Protein AF-A0A8S0SKS8-F1 (afdb_monomer)

Radius of gyration: 32.8 Å; Cα contacts (8 Å, |Δi|>4): 196; chains: 1; bounding box: 117×57×60 Å

InterPro domains:
  IPR000608 Ubiquitin-conjugating (UBC), catalytic core domain [PF00179] (45-151)
  IPR000608 Ubiquitin-conjugating (UBC), catalytic core domain [PS50127] (41-163)
  IPR016135 Ubiquitin-conjugating enzyme/RWD-like [G3DSA:3.10.110.10] (5-153)
  IPR016135 Ubiquitin-conjugating enzyme/RWD-like [SSF54495] (39-151)
  IPR050113 Ubiquitin-conjugating enzyme E2-like [PTHR24067] (43-150)

Foldseek 3Di:
DDDDDDDDDDDDDDDDDDDDDDDDDDDPDDDDDDPCLPLVVVVVQLVVLQVCQVVVPDPFKHKDADPPDSQKIKIWGQADPPAPRHPPIWIKIWGHDSPPPVAATFIFTPDQDDDPQADRRRGGNDCCNPVVPDSPDGPVNVNVVVNCSRHDPPRPPPPVPDD

Nearest PDB structures (foldseek):
  1i7k-assembly2_B  TM=9.876E-01  e=2.711E-16  Homo sapiens
  5l9u-assembly1_U  TM=9.851E-01  e=4.770E-16  Homo sapiens
  2e2c-assembly1_A-2  TM=8.888E-01  e=6.529E-16  Spisula solidissima
  5fer-assembly1_E  TM=9.657E-01  e=9.305E-14  Homo sapiens
  8btl-assembly1_C  TM=9.837E-01  e=2.104E-13  Homo sapiens

pLDDT: mean 74.38, std 23.08, range [29.19, 97.81]

Sequence (163 aa):
MARNNNSHHQDNSTNTATPGGPVVALSKKTLPTAKTVDTQSVLKRLQSELMALMMSGNSGISAFPEEDNIFHWKGTITGSKDTVFEGTEYKLSLSFPSDYPFKPPKVKFETSCFHPNFDMHGNICLDILQDKWSSAYDVRTVLLSIQSLLGGKFCAIHLVFCT

Solvent-accessible surface area (backbone atoms only — not comparable to full-atom values): 10479 Å² total; per-residue (Å²): 143,86,81,90,80,90,87,81,83,90,83,90,81,90,82,87,85,88,85,91,81,86,79,83,78,80,80,83,79,82,76,85,86,71,84,81,61,63,54,68,59,37,52,53,50,52,54,50,46,49,51,51,48,71,72,62,71,59,84,52,54,51,68,44,60,42,96,90,36,80,51,32,28,46,30,41,37,41,36,36,80,97,45,100,42,42,88,40,76,40,40,29,44,37,38,52,50,80,55,38,53,80,44,58,52,50,56,32,41,72,44,94,62,94,47,97,55,37,44,101,81,22,43,62,72,46,57,57,63,56,89,61,47,55,58,85,62,47,69,58,58,52,52,52,51,54,45,46,63,72,51,37,84,74,69,71,79,70,74,84,78,82,125

Structure (mmCIF, N/CA/C/O backbone):
data_AF-A0A8S0SKS8-F1
#
_entry.id   AF-A0A8S0SKS8-F1
#
loop_
_atom_site.group_PDB
_atom_site.id
_atom_site.type_symbol
_atom_site.label_atom_id
_atom_site.label_alt_id
_atom_site.label_comp_id
_atom_site.label_asym_id
_atom_site.label_entity_id
_atom_site.label_seq_id
_atom_site.pdbx_PDB_ins_code
_atom_site.Cartn_x
_atom_site.Cartn_y
_atom_site.Cartn_z
_atom_site.occupancy
_atom_site.B_iso_or_equiv
_atom_site.auth_seq_id
_atom_site.auth_comp_id
_atom_site.auth_asym_id
_atom_site.auth_atom_id
_atom_site.pdbx_PDB_model_num
ATOM 1 N N . MET A 1 1 ? 87.500 -34.466 -12.885 1.00 46.53 1 MET A N 1
ATOM 2 C CA . MET A 1 1 ? 86.754 -35.631 -12.366 1.00 46.53 1 MET A CA 1
ATOM 3 C C . MET A 1 1 ? 85.357 -35.582 -12.958 1.00 46.53 1 MET A C 1
ATOM 5 O O . MET A 1 1 ? 84.545 -34.780 -12.528 1.00 46.53 1 MET A O 1
ATOM 9 N N . ALA A 1 2 ? 85.139 -36.358 -14.017 1.00 43.75 2 ALA A N 1
ATOM 10 C CA . ALA A 1 2 ? 83.855 -36.561 -14.674 1.00 43.75 2 ALA A CA 1
ATOM 11 C C . ALA A 1 2 ? 83.786 -38.044 -15.072 1.00 43.75 2 ALA A C 1
ATOM 13 O O . ALA A 1 2 ? 84.706 -38.531 -15.731 1.00 43.75 2 AL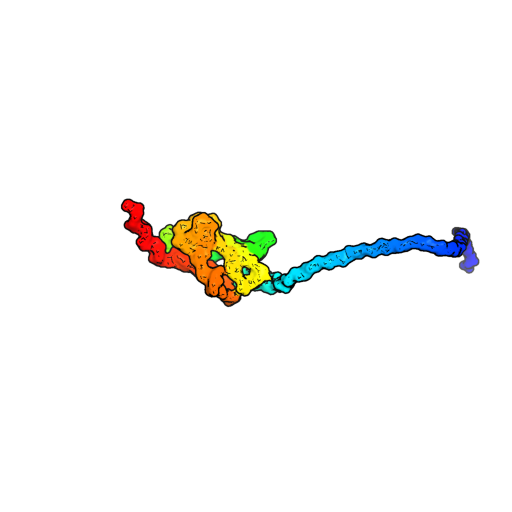A A O 1
ATOM 14 N N . ARG A 1 3 ? 82.753 -38.753 -14.604 1.00 39.88 3 ARG A N 1
ATOM 15 C CA . ARG A 1 3 ? 82.222 -40.041 -15.095 1.00 39.88 3 ARG A CA 1
ATOM 16 C C . ARG A 1 3 ? 80.958 -40.355 -14.259 1.00 39.88 3 ARG A C 1
ATOM 18 O O . ARG A 1 3 ? 81.041 -40.252 -13.045 1.00 39.88 3 ARG A O 1
ATOM 25 N N . ASN A 1 4 ? 79.764 -40.468 -14.862 1.00 38.16 4 ASN A N 1
ATOM 26 C CA . ASN A 1 4 ? 79.187 -41.669 -15.517 1.00 38.16 4 ASN A CA 1
ATOM 27 C C . ASN A 1 4 ? 78.528 -42.590 -14.447 1.00 38.16 4 ASN A C 1
ATOM 29 O O . ASN A 1 4 ? 79.147 -42.795 -13.417 1.00 38.16 4 ASN A O 1
ATOM 33 N N . ASN A 1 5 ? 77.348 -43.213 -14.571 1.00 43.62 5 ASN A N 1
ATOM 34 C CA . ASN A 1 5 ? 76.567 -43.587 -15.745 1.00 43.62 5 ASN A CA 1
ATOM 35 C C . ASN A 1 5 ? 75.208 -44.229 -15.357 1.00 43.62 5 ASN A C 1
ATOM 37 O O . ASN A 1 5 ? 75.138 -44.858 -14.306 1.00 43.62 5 ASN A O 1
ATOM 41 N N . ASN A 1 6 ? 74.279 -44.212 -16.327 1.00 38.97 6 ASN A N 1
ATOM 42 C CA . ASN A 1 6 ? 73.332 -45.275 -16.742 1.00 38.97 6 ASN A CA 1
ATOM 43 C C . ASN A 1 6 ? 72.200 -45.725 -15.781 1.00 38.97 6 ASN A C 1
ATOM 45 O O . ASN A 1 6 ? 72.404 -45.849 -14.584 1.00 38.97 6 ASN A O 1
ATOM 49 N N . SER A 1 7 ? 70.977 -46.077 -16.209 1.00 42.72 7 SER A N 1
ATOM 50 C CA . SER A 1 7 ? 70.497 -46.804 -17.415 1.00 42.72 7 SER A CA 1
ATOM 51 C C . SER A 1 7 ? 68.936 -46.744 -17.418 1.00 42.72 7 SER A C 1
ATOM 53 O O . SER A 1 7 ? 68.385 -46.420 -16.374 1.00 42.72 7 SER A O 1
ATOM 55 N N . HIS A 1 8 ? 68.101 -47.058 -18.423 1.00 41.41 8 HIS A N 1
ATOM 56 C CA . HIS A 1 8 ? 68.213 -47.777 -19.700 1.00 41.41 8 HIS A CA 1
ATOM 57 C C . HIS A 1 8 ? 66.900 -47.610 -20.531 1.00 41.41 8 HIS A C 1
ATOM 59 O O . HIS A 1 8 ? 65.826 -47.620 -19.941 1.00 41.41 8 HIS A O 1
ATOM 65 N N . HIS A 1 9 ? 67.048 -47.551 -21.870 1.00 41.19 9 HIS A N 1
ATOM 66 C CA . HIS A 1 9 ? 66.225 -48.089 -22.994 1.00 41.19 9 HIS A CA 1
ATOM 67 C C . HIS A 1 9 ? 64.724 -47.725 -23.188 1.00 41.19 9 HIS A C 1
ATOM 69 O O . HIS A 1 9 ? 63.932 -47.851 -22.267 1.00 41.19 9 HIS A O 1
ATOM 75 N N . GLN A 1 10 ? 64.323 -47.133 -24.340 1.00 34.81 10 GLN A N 1
ATOM 76 C CA . GLN A 1 10 ? 63.970 -47.728 -25.676 1.00 34.81 10 GLN A CA 1
ATOM 77 C C . GLN A 1 10 ? 62.641 -48.528 -25.609 1.00 34.81 10 GLN A C 1
ATOM 79 O O . GLN A 1 10 ? 62.463 -49.282 -24.668 1.00 3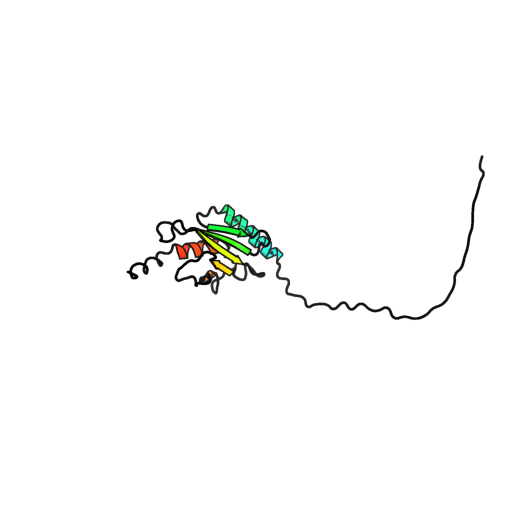4.81 10 GLN A O 1
ATOM 84 N N . ASP A 1 11 ? 61.619 -48.433 -26.473 1.00 33.12 11 ASP A N 1
ATOM 85 C CA . ASP A 1 11 ? 61.535 -48.436 -27.946 1.00 33.12 11 ASP A CA 1
ATOM 86 C C . ASP A 1 11 ? 60.030 -48.252 -28.337 1.00 33.12 11 ASP A C 1
ATOM 88 O O . ASP A 1 11 ? 59.160 -48.715 -27.609 1.00 33.12 11 ASP A O 1
ATOM 92 N N . ASN A 1 12 ? 59.642 -47.464 -29.353 1.00 29.19 12 ASN A N 1
ATOM 93 C CA . ASN A 1 12 ? 59.380 -47.857 -30.758 1.00 29.19 12 ASN A CA 1
ATOM 94 C C . ASN A 1 12 ? 57.872 -47.865 -31.155 1.00 29.19 12 ASN A C 1
ATOM 96 O O . ASN A 1 12 ? 57.002 -48.281 -30.399 1.00 29.19 12 ASN A O 1
ATOM 100 N N . SER A 1 13 ? 57.643 -47.473 -32.416 1.00 36.62 13 SER A N 1
ATOM 101 C CA . SER A 1 13 ? 56.569 -47.872 -33.345 1.00 36.62 13 SER A CA 1
ATOM 102 C C . SER A 1 13 ? 55.390 -46.927 -33.598 1.00 36.62 13 SER A C 1
ATOM 104 O O . SER A 1 13 ? 54.342 -46.952 -32.962 1.00 36.62 13 SER A O 1
ATOM 106 N N . THR A 1 14 ? 55.565 -46.182 -34.689 1.00 41.47 14 THR A N 1
ATOM 107 C CA . THR A 1 14 ? 54.550 -45.803 -35.677 1.00 41.47 14 THR A CA 1
ATOM 108 C C . THR A 1 14 ? 53.734 -47.024 -36.121 1.00 41.47 14 THR A C 1
ATOM 110 O O . THR A 1 14 ? 54.326 -48.044 -36.456 1.00 41.47 14 THR A O 1
ATOM 113 N N . ASN A 1 15 ? 52.404 -46.910 -36.204 1.00 36.03 15 ASN A N 1
ATOM 114 C CA . ASN A 1 15 ? 51.582 -47.763 -37.066 1.00 36.03 15 ASN A CA 1
ATOM 115 C C . ASN A 1 15 ? 50.372 -46.995 -37.617 1.00 36.03 15 ASN A C 1
ATOM 117 O O . ASN A 1 15 ? 49.740 -46.183 -36.947 1.00 36.03 15 ASN A O 1
ATOM 121 N N . THR A 1 16 ? 50.134 -47.249 -38.895 1.00 34.31 16 THR A N 1
ATOM 122 C CA . THR A 1 16 ? 49.205 -46.648 -39.853 1.00 34.31 16 THR A CA 1
ATOM 123 C C . THR A 1 16 ? 47.755 -47.149 -39.746 1.00 34.31 16 THR A C 1
ATOM 125 O O . THR A 1 16 ? 47.530 -48.277 -39.325 1.00 34.31 16 THR A O 1
ATOM 128 N N . ALA A 1 17 ? 46.845 -46.352 -40.334 1.00 33.00 17 ALA A N 1
ATOM 129 C CA . ALA A 1 17 ? 45.569 -46.704 -40.995 1.00 33.00 17 ALA A CA 1
ATOM 130 C C . ALA A 1 17 ? 44.214 -46.528 -40.243 1.00 33.00 17 ALA A C 1
ATOM 132 O O . ALA A 1 17 ? 43.973 -47.070 -39.173 1.00 33.00 17 ALA A O 1
ATOM 133 N N . THR A 1 18 ? 43.342 -45.751 -40.911 1.00 37.91 18 THR A N 1
ATOM 134 C CA . THR A 1 18 ? 41.876 -45.467 -40.832 1.00 37.91 18 THR A CA 1
ATOM 135 C C . THR A 1 18 ? 40.983 -46.744 -40.868 1.00 37.91 18 THR A C 1
ATOM 137 O O . THR A 1 18 ? 41.575 -47.806 -41.044 1.00 37.91 18 THR A O 1
ATOM 140 N N . PRO A 1 19 ? 39.608 -46.746 -40.849 1.00 43.56 19 PRO A N 1
ATOM 141 C CA . PRO A 1 19 ? 38.582 -45.670 -40.846 1.00 43.56 19 PRO A CA 1
ATOM 142 C C . PRO A 1 19 ? 37.324 -45.876 -39.936 1.00 43.56 19 PRO A C 1
ATOM 144 O O . PRO A 1 19 ? 37.016 -46.976 -39.498 1.00 43.56 19 PRO A O 1
ATOM 147 N N . GLY A 1 20 ? 36.494 -44.828 -39.798 1.00 32.59 20 GLY A N 1
ATOM 148 C CA . GLY A 1 20 ? 35.023 -44.975 -39.755 1.00 32.59 20 GLY A CA 1
ATOM 149 C C . GLY A 1 20 ? 34.301 -44.818 -38.405 1.00 32.59 20 GLY A C 1
ATOM 150 O O . GLY A 1 20 ? 34.408 -45.660 -37.523 1.00 32.59 20 GLY A O 1
ATOM 151 N N . GLY A 1 21 ? 33.457 -43.782 -38.303 1.00 37.31 21 GLY A N 1
ATOM 152 C CA . GLY A 1 21 ? 32.410 -43.662 -37.279 1.00 37.31 21 GLY A CA 1
ATOM 153 C C . GLY A 1 21 ? 31.916 -42.217 -37.097 1.00 37.31 21 GLY A C 1
ATOM 154 O O . GLY A 1 21 ? 32.720 -41.365 -36.721 1.00 37.31 21 GLY A O 1
ATOM 155 N N . PRO A 1 22 ? 30.635 -41.892 -37.368 1.00 40.44 22 PRO A N 1
ATOM 156 C CA . PRO A 1 22 ? 30.124 -40.533 -37.220 1.00 40.44 22 PRO A CA 1
ATOM 157 C C . PRO A 1 22 ? 29.952 -40.184 -35.736 1.00 40.44 22 PRO A C 1
ATOM 159 O O . PRO A 1 22 ? 29.216 -40.842 -35.002 1.00 40.44 22 PRO A O 1
ATOM 162 N N . VAL A 1 23 ? 30.635 -39.126 -35.301 1.00 41.28 23 VAL A N 1
ATOM 163 C CA . VAL A 1 23 ? 30.461 -38.504 -33.983 1.00 41.28 23 VAL A CA 1
ATOM 164 C C . VAL A 1 23 ? 29.030 -37.984 -33.841 1.00 41.28 23 VAL A C 1
ATOM 166 O O . VAL A 1 23 ? 28.573 -37.139 -34.609 1.00 41.28 23 VAL A O 1
ATOM 169 N N . VAL A 1 24 ? 28.328 -38.512 -32.839 1.00 37.88 24 VAL A N 1
ATOM 170 C CA . VAL A 1 24 ? 26.981 -38.117 -32.420 1.00 37.88 24 VAL A CA 1
ATOM 171 C C . VAL A 1 24 ? 26.978 -36.625 -32.071 1.00 37.88 24 VAL A C 1
ATOM 173 O O . VAL A 1 24 ? 27.539 -36.203 -31.060 1.00 37.88 24 VAL A O 1
ATOM 176 N N . ALA A 1 25 ? 26.348 -35.816 -32.922 1.00 39.41 25 ALA A N 1
ATOM 177 C CA . ALA A 1 25 ? 26.117 -34.400 -32.675 1.00 39.41 25 ALA A CA 1
ATOM 178 C C . ALA A 1 25 ? 25.034 -34.234 -31.596 1.00 39.41 25 ALA A C 1
ATOM 180 O O . ALA A 1 25 ? 23.844 -34.435 -31.842 1.00 39.41 25 ALA A O 1
ATOM 181 N N . LEU A 1 26 ? 25.457 -33.867 -30.385 1.00 38.34 26 LEU A N 1
ATOM 182 C CA . LEU A 1 26 ? 24.579 -33.530 -29.269 1.00 38.34 26 LEU A CA 1
ATOM 183 C C . LEU A 1 26 ? 23.755 -32.278 -29.613 1.00 38.34 26 LEU A C 1
ATOM 185 O O . LEU A 1 26 ? 24.279 -31.169 -29.742 1.00 38.34 26 LEU A O 1
ATOM 189 N N . SER A 1 27 ? 22.451 -32.474 -29.778 1.00 40.28 27 SER A N 1
ATOM 190 C CA . SER A 1 27 ? 21.476 -31.445 -30.125 1.00 40.28 27 SER A CA 1
ATOM 191 C C . SER A 1 27 ? 21.338 -30.400 -29.010 1.00 40.28 27 SER A C 1
ATOM 193 O O . SER A 1 27 ? 20.776 -30.676 -27.952 1.00 40.28 27 SER A O 1
ATOM 195 N N . LYS A 1 28 ? 21.787 -29.165 -29.256 1.00 33.41 28 LYS A N 1
ATOM 196 C CA . LYS A 1 28 ? 21.396 -27.998 -28.449 1.00 33.41 28 LYS A CA 1
ATOM 197 C C . LYS A 1 28 ? 20.016 -27.530 -28.914 1.00 33.41 28 LYS A C 1
ATOM 199 O O . LYS A 1 28 ? 19.898 -26.780 -29.878 1.00 33.41 28 LYS A O 1
ATOM 204 N N . LYS A 1 29 ? 18.963 -28.006 -28.246 1.00 37.00 29 LYS A N 1
ATOM 205 C CA . LYS A 1 29 ? 17.595 -27.496 -28.408 1.00 37.00 29 LYS A CA 1
ATOM 206 C C . LYS A 1 29 ? 17.482 -26.163 -27.659 1.00 37.00 29 LYS A C 1
ATOM 208 O O . LYS A 1 29 ? 17.391 -26.149 -26.436 1.00 37.00 29 LYS A O 1
ATOM 213 N N . THR A 1 30 ? 17.527 -25.053 -28.388 1.00 36.66 30 THR A N 1
ATOM 214 C CA . THR A 1 30 ? 17.300 -23.701 -27.857 1.00 36.66 30 THR A CA 1
ATOM 215 C C . THR A 1 30 ? 15.848 -23.568 -27.390 1.00 36.66 30 THR A C 1
ATOM 217 O O . THR A 1 30 ? 14.926 -23.713 -28.193 1.00 36.66 30 THR A O 1
ATOM 220 N N . LEU A 1 31 ? 15.641 -23.322 -26.091 1.00 43.78 31 LEU A N 1
ATOM 221 C CA . LEU A 1 31 ? 14.342 -22.922 -25.539 1.00 43.78 31 LEU A CA 1
ATOM 222 C C . LEU A 1 31 ? 14.064 -21.431 -25.836 1.00 43.78 31 LEU A C 1
ATOM 224 O O . LEU A 1 31 ? 15.014 -20.655 -25.955 1.00 43.78 31 LEU A O 1
ATOM 228 N N . PRO A 1 32 ? 12.787 -21.018 -25.952 1.00 45.44 32 PRO A N 1
ATOM 229 C CA . PRO A 1 32 ? 12.419 -19.663 -26.353 1.00 45.44 32 PRO A CA 1
ATOM 230 C C . PRO A 1 32 ? 12.759 -18.633 -25.267 1.00 45.44 32 PRO A C 1
ATOM 232 O O . PRO A 1 32 ? 12.476 -18.833 -24.087 1.00 45.44 32 PRO A O 1
ATOM 235 N N . THR A 1 33 ? 13.341 -17.511 -25.687 1.00 46.38 33 THR A N 1
ATOM 236 C CA . THR A 1 33 ? 13.708 -16.351 -24.869 1.00 46.38 33 THR A CA 1
ATOM 237 C C . THR A 1 33 ? 12.476 -15.684 -24.249 1.00 46.38 33 THR A C 1
ATOM 239 O O . THR A 1 33 ? 11.696 -15.011 -24.923 1.00 46.38 33 THR A O 1
ATOM 242 N N . ALA A 1 34 ? 12.307 -15.861 -22.937 1.00 51.81 34 ALA A N 1
ATOM 243 C CA . ALA A 1 34 ? 11.379 -15.081 -22.126 1.00 51.81 34 ALA A CA 1
ATOM 244 C C . ALA A 1 34 ? 11.871 -13.627 -22.031 1.00 51.81 34 ALA A C 1
ATOM 246 O O . ALA A 1 34 ? 13.067 -13.377 -21.913 1.00 51.81 34 ALA A O 1
ATOM 247 N N . LYS A 1 35 ? 10.945 -12.666 -22.104 1.00 48.03 35 LYS A N 1
ATOM 248 C CA . LYS A 1 35 ? 11.219 -11.225 -22.009 1.00 48.03 35 LYS A CA 1
ATOM 249 C C . LYS A 1 35 ? 11.983 -10.923 -20.710 1.00 48.03 35 LYS A C 1
ATOM 251 O O . LYS A 1 35 ? 11.394 -10.999 -19.635 1.00 48.03 35 LYS A O 1
ATOM 256 N N . THR A 1 36 ? 13.264 -10.576 -20.802 1.00 50.72 36 THR A N 1
ATOM 257 C CA . THR A 1 36 ? 14.077 -10.140 -19.659 1.00 50.72 36 THR A CA 1
ATOM 258 C C . THR A 1 36 ? 13.637 -8.735 -19.253 1.00 50.72 36 THR A C 1
ATOM 260 O O . THR A 1 36 ? 14.214 -7.742 -19.677 1.00 50.72 36 THR A O 1
ATOM 263 N N . VAL A 1 37 ? 12.550 -8.630 -18.490 1.00 60.28 37 VAL A N 1
ATOM 264 C CA . VAL A 1 37 ? 12.290 -7.418 -17.707 1.00 60.28 37 VAL A CA 1
ATOM 265 C C . VAL A 1 37 ? 13.407 -7.344 -16.671 1.00 60.28 37 VAL A C 1
ATOM 267 O O . VAL A 1 37 ? 13.682 -8.352 -16.019 1.00 60.28 37 VAL A O 1
ATOM 270 N N . ASP A 1 38 ? 14.081 -6.197 -16.559 1.00 73.50 38 ASP A N 1
ATOM 271 C CA . ASP A 1 38 ? 15.243 -6.004 -15.688 1.00 73.50 38 ASP A CA 1
ATOM 272 C C . ASP A 1 38 ? 14.862 -6.192 -14.215 1.00 73.50 38 ASP A C 1
ATOM 274 O O . ASP A 1 38 ? 14.633 -5.225 -13.486 1.00 73.50 38 ASP A O 1
ATOM 278 N N . THR A 1 39 ? 14.830 -7.441 -13.746 1.00 84.62 39 THR A N 1
ATOM 279 C CA . TH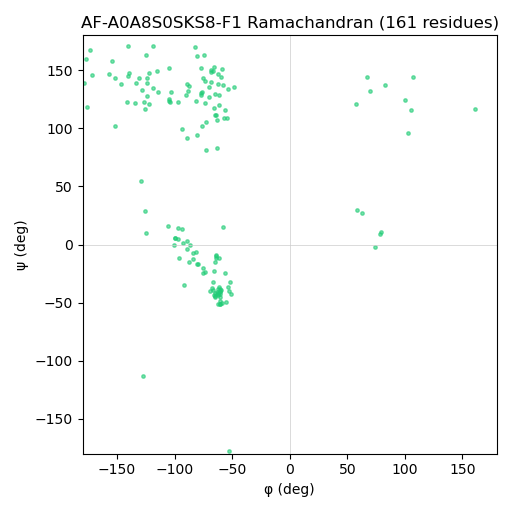R A 1 39 ? 14.559 -7.812 -12.350 1.00 84.62 39 THR A CA 1
ATOM 280 C C . THR A 1 39 ? 15.476 -7.038 -11.404 1.00 84.62 39 THR A C 1
ATOM 282 O O . THR A 1 39 ? 15.059 -6.616 -10.330 1.00 84.62 39 THR A O 1
ATOM 285 N N . GLN A 1 40 ? 16.699 -6.735 -11.848 1.00 89.81 40 GLN A N 1
ATOM 286 C CA . GLN A 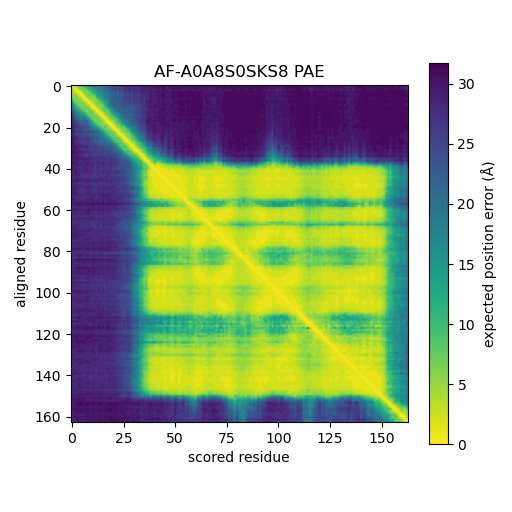1 40 ? 17.655 -5.911 -11.117 1.00 89.81 40 GLN A CA 1
ATOM 287 C C . GLN A 1 40 ? 17.168 -4.477 -10.850 1.00 89.81 40 GLN A C 1
ATOM 289 O O . GLN A 1 40 ? 17.477 -3.914 -9.799 1.00 89.81 40 GLN A O 1
ATOM 294 N N . SER A 1 41 ? 16.435 -3.869 -11.786 1.00 93.19 41 SER A N 1
ATOM 295 C CA . SER A 1 41 ? 15.878 -2.523 -11.609 1.00 93.19 41 SER A CA 1
ATOM 296 C C . SER A 1 41 ? 14.768 -2.521 -10.555 1.00 93.19 41 SER A C 1
ATOM 298 O O . SER A 1 41 ? 14.745 -1.650 -9.685 1.00 93.19 41 SER A O 1
ATOM 300 N N . VAL A 1 42 ? 13.926 -3.559 -10.566 1.00 94.88 42 VAL A N 1
ATOM 301 C CA . VAL A 1 42 ? 12.837 -3.738 -9.600 1.00 94.88 42 VAL A CA 1
ATOM 302 C C . VAL A 1 42 ? 13.388 -3.974 -8.198 1.00 94.88 42 VAL A C 1
ATOM 304 O O . VAL A 1 42 ? 12.953 -3.325 -7.253 1.00 94.88 42 VAL A O 1
ATOM 307 N N . LEU A 1 43 ? 14.417 -4.816 -8.066 1.00 94.69 43 LEU A N 1
ATOM 308 C CA . LEU A 1 43 ? 15.118 -5.042 -6.800 1.00 94.69 43 LEU A CA 1
ATOM 309 C C . LEU A 1 43 ? 15.645 -3.737 -6.193 1.00 94.69 43 LEU A C 1
ATOM 311 O O . LEU A 1 43 ? 15.383 -3.447 -5.028 1.00 94.69 43 LEU A O 1
ATOM 315 N N . LYS A 1 44 ? 16.338 -2.915 -6.993 1.00 95.44 44 LYS A N 1
ATOM 316 C CA . LYS A 1 44 ? 16.849 -1.611 -6.538 1.00 95.44 44 LYS A CA 1
ATOM 317 C C . LYS A 1 44 ? 15.719 -0.679 -6.100 1.00 95.44 44 LYS A C 1
ATOM 319 O O . LYS A 1 44 ? 15.851 0.005 -5.087 1.00 95.44 44 LYS A O 1
ATOM 324 N N . ARG A 1 45 ? 14.609 -0.662 -6.846 1.00 96.56 45 ARG A N 1
ATOM 325 C CA . ARG A 1 45 ? 13.420 0.127 -6.506 1.00 96.56 45 ARG A CA 1
ATOM 326 C C . ARG A 1 45 ? 12.844 -0.303 -5.155 1.00 96.56 45 ARG A C 1
ATOM 328 O O . ARG A 1 45 ? 12.674 0.548 -4.290 1.00 96.56 45 ARG A O 1
ATOM 335 N N . LEU A 1 46 ? 12.615 -1.600 -4.949 1.00 97.06 46 LEU A N 1
ATOM 336 C CA . LEU A 1 46 ? 12.062 -2.143 -3.702 1.00 97.06 46 LEU A CA 1
ATOM 337 C C . LEU A 1 46 ? 12.976 -1.880 -2.498 1.00 97.06 46 LEU A C 1
ATOM 339 O O . LEU A 1 46 ? 12.500 -1.470 -1.443 1.00 97.06 46 LEU A O 1
ATOM 343 N N . GLN A 1 47 ? 14.293 -2.030 -2.660 1.00 96.00 47 GLN A N 1
ATOM 344 C CA . GLN A 1 47 ? 15.263 -1.691 -1.612 1.00 96.00 47 GLN A CA 1
ATOM 345 C C . GLN A 1 47 ? 15.224 -0.200 -1.249 1.00 96.00 47 GLN A C 1
ATOM 347 O O . GLN A 1 47 ? 15.255 0.152 -0.070 1.00 96.00 47 GLN A O 1
ATOM 352 N N . SER A 1 48 ? 15.132 0.680 -2.250 1.00 96.19 48 SER A N 1
ATOM 353 C CA . SER A 1 48 ? 15.004 2.122 -2.023 1.00 96.19 48 SER A CA 1
ATOM 354 C C . SER A 1 48 ? 13.710 2.473 -1.291 1.00 96.19 48 SER A C 1
ATOM 356 O O . SER A 1 48 ? 13.728 3.318 -0.400 1.00 96.19 48 SER A O 1
ATOM 358 N N . GLU A 1 49 ? 12.595 1.835 -1.646 1.00 97.06 49 GLU A N 1
ATOM 359 C CA . GLU A 1 49 ? 11.312 2.054 -0.975 1.00 97.06 49 GLU A CA 1
ATOM 360 C C . GLU A 1 49 ? 11.313 1.537 0.462 1.00 97.06 49 GLU A C 1
ATOM 362 O O . GLU A 1 49 ? 10.769 2.205 1.337 1.00 97.06 49 GLU A O 1
ATOM 367 N N . LEU A 1 50 ? 11.974 0.407 0.730 1.00 96.19 50 LEU A N 1
ATOM 368 C CA . LEU A 1 50 ? 12.137 -0.107 2.089 1.00 96.19 50 LEU A CA 1
ATOM 369 C C . LEU A 1 50 ? 12.887 0.907 2.956 1.00 96.19 50 LEU A C 1
ATOM 371 O O . LEU A 1 50 ? 12.430 1.260 4.040 1.00 96.19 50 LEU A O 1
ATOM 375 N N . MET A 1 51 ? 14.011 1.428 2.454 1.00 94.88 51 MET A N 1
ATOM 376 C CA . MET A 1 51 ? 14.777 2.459 3.157 1.00 94.88 51 MET A CA 1
ATOM 377 C C . MET A 1 51 ? 13.947 3.725 3.384 1.00 94.88 51 MET A C 1
ATOM 379 O O . MET A 1 51 ? 13.922 4.246 4.497 1.00 94.88 51 MET A O 1
ATOM 383 N N . ALA A 1 52 ? 13.226 4.201 2.366 1.00 93.25 52 ALA A N 1
ATOM 384 C CA . ALA A 1 52 ? 12.362 5.371 2.494 1.00 93.25 52 ALA A CA 1
ATOM 385 C C . ALA A 1 52 ? 11.254 5.160 3.539 1.00 93.25 52 ALA A C 1
ATOM 387 O O . ALA A 1 52 ? 11.008 6.048 4.356 1.00 93.25 52 ALA A O 1
ATOM 388 N N . LEU A 1 53 ? 10.629 3.978 3.556 1.00 93.81 53 LEU A N 1
ATOM 389 C CA . LEU A 1 53 ? 9.601 3.621 4.528 1.00 93.81 53 LEU A CA 1
ATOM 390 C C . LEU A 1 53 ? 10.163 3.662 5.954 1.00 93.81 53 LEU A C 1
ATOM 392 O O . LEU A 1 53 ? 9.627 4.390 6.789 1.00 93.81 53 LEU A O 1
ATOM 396 N N . MET A 1 54 ? 11.294 2.992 6.208 1.00 91.25 54 MET A N 1
ATOM 397 C CA . MET A 1 54 ? 11.940 2.976 7.529 1.00 91.25 54 MET A CA 1
ATOM 398 C C . MET A 1 54 ? 12.353 4.374 8.013 1.00 91.25 54 MET A C 1
ATOM 400 O O . MET A 1 54 ? 12.213 4.687 9.192 1.00 91.25 54 MET A O 1
ATOM 404 N N . MET A 1 55 ? 12.836 5.234 7.111 1.00 89.81 55 MET A N 1
ATOM 405 C CA . MET A 1 55 ? 13.298 6.585 7.459 1.00 89.81 55 MET A CA 1
ATOM 406 C C . MET A 1 55 ? 12.163 7.596 7.641 1.00 89.81 55 MET A C 1
ATOM 408 O O . MET A 1 55 ? 12.372 8.665 8.209 1.00 89.81 55 MET A O 1
ATOM 4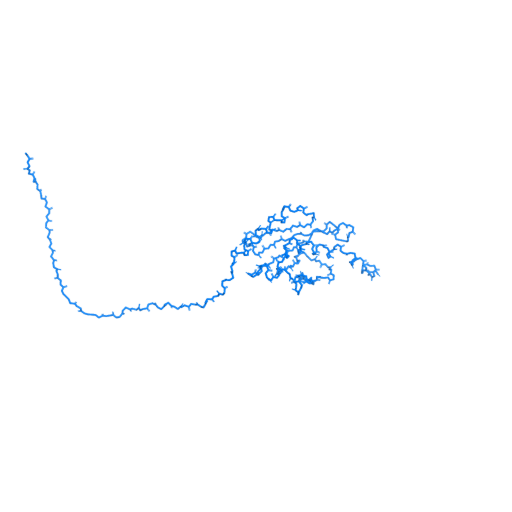12 N N . SER A 1 56 ? 10.962 7.292 7.152 1.00 82.19 56 SER A N 1
ATOM 413 C CA . SER A 1 56 ? 9.864 8.259 7.115 1.00 82.19 56 SER A CA 1
ATOM 414 C C . SER A 1 56 ? 9.091 8.409 8.433 1.00 82.19 56 SER A C 1
ATOM 416 O O . SER A 1 56 ? 8.235 9.290 8.522 1.00 82.19 56 SER A O 1
ATOM 418 N N . GLY A 1 57 ? 9.385 7.582 9.449 1.00 76.56 57 GLY A N 1
ATOM 419 C CA . GLY A 1 57 ? 8.873 7.735 10.818 1.00 76.56 57 GLY A CA 1
ATOM 420 C C . GLY A 1 57 ? 7.345 7.721 10.937 1.00 76.56 57 GLY A C 1
ATOM 421 O O . GLY A 1 57 ? 6.790 8.399 11.799 1.00 76.56 57 GLY A O 1
ATOM 422 N N . ASN A 1 58 ? 6.644 7.016 10.043 1.00 77.69 58 ASN A N 1
ATOM 423 C CA . ASN A 1 58 ? 5.181 7.020 10.028 1.00 77.69 58 ASN A CA 1
ATOM 424 C C . ASN A 1 58 ? 4.646 6.260 11.244 1.00 77.69 58 ASN A C 1
ATOM 426 O O . ASN A 1 58 ? 4.989 5.098 11.457 1.00 77.69 58 ASN A O 1
ATOM 430 N N . SER A 1 59 ? 3.763 6.886 12.017 1.00 78.88 59 SER A N 1
ATOM 431 C CA . SER A 1 59 ? 3.065 6.188 13.089 1.00 78.88 59 SER A CA 1
ATOM 432 C C . SER A 1 59 ? 1.948 5.312 12.516 1.00 78.88 59 SER A C 1
ATOM 434 O O . SER A 1 59 ? 1.105 5.758 11.740 1.00 78.88 59 SER A O 1
ATOM 436 N N . GLY A 1 60 ? 1.935 4.042 12.919 1.00 87.25 60 GLY A N 1
ATOM 437 C CA . GLY A 1 60 ? 0.844 3.120 12.612 1.00 87.25 60 GLY A CA 1
ATOM 438 C C . GLY A 1 60 ? 0.855 2.518 11.206 1.00 87.25 60 GLY A C 1
ATOM 439 O O . GLY A 1 60 ? -0.130 1.888 10.845 1.00 87.25 60 GLY A O 1
ATOM 440 N N . ILE A 1 61 ? 1.929 2.664 10.423 1.00 92.31 61 ILE A N 1
ATOM 441 C CA . ILE A 1 61 ? 2.164 1.820 9.243 1.00 92.31 61 ILE A CA 1
ATOM 442 C C . ILE A 1 61 ? 3.592 1.279 9.254 1.00 92.31 61 ILE A C 1
ATOM 444 O O . ILE A 1 61 ? 4.528 1.969 9.649 1.00 92.31 61 ILE A O 1
ATOM 448 N N . SER A 1 62 ? 3.770 0.044 8.807 1.00 94.62 62 SER A N 1
ATOM 449 C CA . SER A 1 62 ? 5.084 -0.546 8.551 1.00 94.62 62 SER A CA 1
ATOM 450 C C . SER A 1 62 ? 4.968 -1.640 7.498 1.00 94.62 62 SER A C 1
ATOM 452 O O . SER A 1 62 ? 3.878 -2.165 7.273 1.00 94.62 62 SER A O 1
ATOM 454 N N . ALA A 1 63 ? 6.066 -1.966 6.821 1.00 96.75 63 ALA A N 1
ATOM 455 C CA . ALA A 1 63 ? 6.144 -3.143 5.970 1.00 96.75 63 ALA A CA 1
ATOM 456 C C . ALA A 1 63 ? 7.589 -3.595 5.780 1.00 96.75 63 ALA A C 1
ATOM 458 O O . ALA A 1 63 ? 8.498 -2.767 5.717 1.00 96.75 63 ALA A O 1
ATOM 459 N N . PHE A 1 64 ? 7.776 -4.906 5.664 1.00 96.38 64 PHE A N 1
ATOM 460 C CA . PHE A 1 64 ? 9.083 -5.541 5.538 1.00 96.38 64 PHE A CA 1
ATOM 461 C C . PHE A 1 64 ? 9.024 -6.700 4.539 1.00 96.38 64 PHE A C 1
ATOM 463 O O . PHE A 1 64 ? 7.999 -7.387 4.484 1.00 96.38 64 PHE A O 1
ATOM 470 N N . PRO A 1 65 ? 10.093 -6.938 3.759 1.00 97.00 65 PRO A N 1
ATOM 471 C CA . PRO A 1 65 ? 10.185 -8.120 2.913 1.00 97.00 65 PRO A CA 1
ATOM 472 C C . PRO A 1 65 ? 10.170 -9.403 3.748 1.00 97.00 65 PRO A C 1
ATOM 474 O O . PRO A 1 65 ? 10.694 -9.436 4.861 1.00 97.00 65 PRO A O 1
ATOM 477 N N . GLU A 1 66 ? 9.589 -10.460 3.192 1.00 94.94 66 GLU A N 1
ATOM 478 C CA . GLU A 1 66 ? 9.731 -11.817 3.714 1.00 94.94 66 GLU A CA 1
ATOM 479 C C . GLU A 1 66 ? 11.179 -12.301 3.514 1.00 94.94 66 GLU A C 1
ATOM 481 O O . GLU A 1 66 ? 11.847 -11.901 2.556 1.00 94.94 66 GLU A O 1
ATOM 486 N N . GLU A 1 67 ? 11.665 -13.155 4.423 1.00 87.88 67 GLU A N 1
ATOM 487 C CA . GLU A 1 67 ? 13.083 -13.551 4.531 1.00 87.88 67 GLU A CA 1
ATOM 488 C C . GLU A 1 67 ? 13.666 -14.074 3.209 1.00 87.88 67 GLU A C 1
ATOM 490 O O . GLU A 1 67 ? 14.777 -13.710 2.822 1.00 87.88 67 GLU A O 1
ATOM 495 N N . ASP A 1 68 ? 12.875 -14.862 2.480 1.00 89.12 68 ASP A N 1
ATOM 496 C CA . ASP A 1 68 ? 13.320 -15.558 1.274 1.00 89.12 68 ASP A CA 1
ATOM 497 C C . ASP A 1 68 ? 12.983 -14.814 -0.025 1.00 89.12 68 ASP A C 1
ATOM 499 O O . ASP A 1 68 ? 13.449 -15.193 -1.104 1.00 89.12 68 ASP A O 1
ATOM 503 N N . ASN A 1 69 ? 12.137 -13.776 0.030 1.00 92.44 69 ASN A N 1
ATOM 504 C CA . ASN A 1 69 ? 11.605 -13.160 -1.179 1.00 92.44 69 ASN A CA 1
ATOM 505 C C . ASN A 1 69 ? 11.256 -11.677 -1.018 1.00 92.44 69 ASN A C 1
ATOM 507 O O . ASN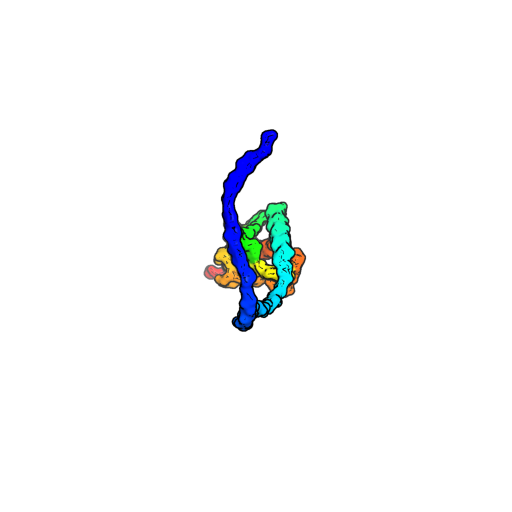 A 1 69 ? 10.170 -11.303 -0.587 1.00 92.44 69 ASN A O 1
ATOM 511 N N . ILE A 1 70 ? 12.134 -10.814 -1.529 1.00 94.44 70 ILE A N 1
ATOM 512 C CA . ILE A 1 70 ? 11.939 -9.357 -1.549 1.00 94.44 70 ILE A CA 1
ATOM 513 C C . ILE A 1 70 ? 10.752 -8.886 -2.411 1.00 94.44 70 ILE A C 1
ATOM 515 O O . ILE A 1 70 ? 10.362 -7.729 -2.309 1.00 94.44 70 ILE A O 1
ATOM 519 N N . PHE A 1 71 ? 10.150 -9.745 -3.240 1.00 96.19 71 PHE A N 1
ATOM 520 C CA . PHE A 1 71 ? 8.907 -9.435 -3.961 1.00 96.19 71 PHE A CA 1
ATOM 521 C C . PHE A 1 71 ? 7.646 -9.738 -3.137 1.00 96.19 71 PHE A C 1
ATOM 523 O O . PHE A 1 71 ? 6.539 -9.499 -3.618 1.00 96.19 71 PHE A O 1
ATOM 530 N N . HIS A 1 72 ? 7.784 -10.237 -1.908 1.00 96.94 72 HIS A N 1
ATOM 531 C CA . HIS A 1 72 ? 6.677 -10.477 -0.988 1.00 96.94 72 HIS A CA 1
ATOM 532 C C . HIS A 1 72 ? 6.958 -9.784 0.332 1.00 96.94 72 HIS A C 1
ATOM 534 O O . HIS A 1 72 ? 8.012 -9.984 0.925 1.00 96.94 72 HIS A O 1
ATOM 540 N N . TRP A 1 73 ? 6.065 -8.897 0.756 1.00 97.81 73 TRP A N 1
ATOM 541 C CA . TRP A 1 73 ? 6.238 -8.138 1.990 1.00 97.81 73 TRP A CA 1
ATOM 542 C C . TRP A 1 73 ? 5.061 -8.380 2.925 1.00 97.81 73 TRP A C 1
ATOM 544 O O . TRP A 1 73 ? 3.916 -8.519 2.482 1.00 97.81 73 TRP A O 1
ATOM 554 N N . LYS A 1 74 ? 5.343 -8.349 4.227 1.00 97.25 74 LYS A N 1
ATOM 555 C CA . LYS A 1 74 ? 4.335 -8.235 5.277 1.00 97.25 74 LYS A CA 1
ATOM 556 C C . LYS A 1 74 ? 4.228 -6.786 5.707 1.00 97.25 74 LYS A C 1
ATOM 558 O O . LYS A 1 74 ? 5.221 -6.182 6.102 1.00 97.25 74 LYS A O 1
ATOM 563 N N . GLY A 1 75 ? 3.026 -6.238 5.601 1.00 95.88 75 GLY A N 1
ATOM 564 C CA . GLY A 1 75 ? 2.674 -4.917 6.090 1.00 95.88 75 GLY A CA 1
ATOM 565 C C . GLY A 1 75 ? 1.851 -4.997 7.367 1.00 95.88 75 GLY A C 1
ATOM 566 O O . GLY A 1 75 ? 1.096 -5.944 7.570 1.00 95.88 75 GLY A O 1
ATOM 567 N N . THR A 1 76 ? 1.953 -3.963 8.186 1.00 94.00 76 THR A N 1
ATOM 568 C CA . THR A 1 76 ? 1.120 -3.752 9.362 1.00 94.00 76 THR A CA 1
ATOM 569 C C . THR A 1 76 ? 0.530 -2.350 9.299 1.00 94.00 76 THR A C 1
ATOM 571 O O . THR A 1 76 ? 1.255 -1.382 9.061 1.00 94.00 76 THR A O 1
ATOM 574 N N . ILE A 1 77 ? -0.776 -2.236 9.545 1.00 92.44 77 ILE A N 1
ATOM 575 C CA . ILE A 1 77 ? -1.477 -0.962 9.719 1.00 92.44 77 ILE A CA 1
ATOM 576 C C . ILE A 1 77 ? -2.188 -0.959 11.070 1.00 92.44 77 ILE A C 1
ATOM 578 O O . ILE A 1 77 ? -2.975 -1.852 11.371 1.00 92.44 77 ILE A O 1
ATOM 582 N N . THR A 1 78 ? -1.950 0.072 11.867 1.00 90.12 78 THR A N 1
ATOM 583 C CA . THR A 1 78 ? -2.698 0.355 13.089 1.00 90.12 78 THR A CA 1
ATOM 584 C C . THR A 1 78 ? -3.903 1.223 12.749 1.00 90.12 78 THR A C 1
ATOM 586 O O . THR A 1 78 ? -3.772 2.239 12.053 1.00 90.12 78 THR A O 1
ATOM 589 N N . GLY A 1 79 ? -5.074 0.832 13.252 1.00 83.62 79 GLY A N 1
ATOM 590 C CA . GLY A 1 79 ? -6.289 1.627 13.122 1.00 83.62 79 GLY A CA 1
ATOM 591 C C . GLY A 1 79 ? -6.136 3.012 13.756 1.00 83.62 79 GLY A C 1
ATOM 592 O O . GLY A 1 79 ? -5.441 3.194 14.759 1.00 83.62 79 GLY A O 1
ATOM 593 N N . SER A 1 80 ? -6.755 4.013 13.131 1.00 80.94 80 SER A N 1
ATOM 594 C CA . SER A 1 80 ? -6.661 5.405 13.571 1.00 80.94 80 SER A CA 1
ATOM 595 C C . SER A 1 80 ? -7.336 5.618 14.925 1.00 80.94 80 SER A C 1
ATOM 597 O O . SER A 1 80 ? -8.332 4.964 15.241 1.00 80.94 80 SER A O 1
ATOM 599 N N . LYS A 1 81 ? -6.808 6.571 15.701 1.00 78.38 81 LYS A N 1
ATOM 600 C CA . LYS A 1 81 ? -7.446 7.030 16.939 1.00 78.38 81 LYS A CA 1
ATOM 601 C C . LYS A 1 81 ? -8.841 7.581 16.662 1.00 78.38 81 LYS A C 1
ATOM 603 O O . LYS A 1 81 ? -9.089 8.090 15.568 1.00 78.38 81 LYS A O 1
ATOM 608 N N . ASP A 1 82 ? -9.720 7.474 17.649 1.00 74.75 82 ASP A N 1
ATOM 609 C CA . ASP A 1 82 ? -11.110 7.923 17.591 1.00 74.75 82 ASP A CA 1
ATOM 610 C C . ASP A 1 82 ? -11.950 7.183 16.529 1.00 74.75 82 ASP A C 1
ATOM 612 O O . ASP A 1 82 ? -12.931 7.711 15.999 1.00 74.75 82 ASP A O 1
ATOM 616 N N . THR A 1 83 ? -11.573 5.941 16.205 1.00 75.31 83 THR A N 1
ATOM 617 C CA . THR A 1 83 ? -12.340 5.048 15.323 1.00 75.31 83 THR A CA 1
ATOM 618 C C . THR A 1 83 ? -12.627 3.721 16.013 1.00 75.31 83 THR A C 1
ATOM 620 O O . THR A 1 83 ? -11.948 3.343 16.963 1.00 75.31 83 THR A O 1
ATOM 623 N N . VAL A 1 84 ? -13.593 2.956 15.498 1.00 75.31 84 VAL A N 1
ATOM 624 C CA . VAL A 1 84 ? -13.879 1.587 15.978 1.00 75.31 84 VAL A CA 1
ATOM 625 C C . VAL A 1 84 ? -12.698 0.623 15.804 1.00 75.31 84 VAL A C 1
ATOM 627 O O . VAL A 1 84 ? -12.717 -0.477 16.345 1.00 75.31 84 VAL A O 1
ATOM 630 N N . PHE A 1 85 ? -11.681 1.033 15.045 1.00 78.00 85 PHE A N 1
ATOM 631 C CA . PHE A 1 85 ? -10.472 0.269 14.771 1.00 78.00 85 PHE A CA 1
ATOM 632 C C . PHE A 1 85 ? -9.281 0.714 15.628 1.00 78.00 85 PHE A C 1
ATOM 634 O O . PHE A 1 85 ? -8.193 0.155 15.486 1.00 78.00 85 PHE A O 1
ATOM 641 N N . GLU A 1 86 ? -9.449 1.717 16.497 1.00 80.69 86 GLU A N 1
ATOM 642 C CA . GLU A 1 86 ? -8.377 2.196 17.367 1.00 80.69 86 GLU A CA 1
ATOM 643 C C . GLU A 1 86 ? -7.767 1.043 18.178 1.00 80.69 86 GLU A C 1
ATOM 645 O O . GLU A 1 86 ? -8.467 0.188 18.720 1.00 80.69 86 GLU A O 1
ATOM 650 N N . GLY A 1 87 ? -6.433 0.994 18.221 1.00 79.62 87 GLY A N 1
ATOM 651 C CA . GLY A 1 87 ? -5.692 -0.057 18.922 1.00 79.62 87 GLY A CA 1
ATOM 652 C C . GLY A 1 87 ? -5.688 -1.419 18.220 1.00 79.62 87 GLY A C 1
ATOM 653 O O . GLY A 1 87 ? -5.017 -2.332 18.696 1.00 79.62 87 GLY A O 1
ATOM 654 N N . THR A 1 88 ? -6.375 -1.564 17.083 1.00 85.19 88 THR A N 1
ATOM 655 C CA . THR A 1 88 ? -6.343 -2.793 16.281 1.00 85.19 88 THR A CA 1
ATOM 656 C C . THR A 1 88 ? -5.189 -2.759 15.288 1.00 85.19 88 THR A C 1
ATOM 658 O O . THR A 1 88 ? -4.956 -1.755 14.610 1.00 85.19 88 THR A O 1
ATOM 661 N N . GLU A 1 89 ? -4.485 -3.884 15.180 1.00 89.25 89 GLU A N 1
ATOM 662 C CA . GLU A 1 89 ? -3.420 -4.093 14.208 1.00 89.25 89 GLU A CA 1
ATOM 663 C C . GLU A 1 89 ? -3.895 -5.002 13.069 1.00 89.25 89 GLU A C 1
ATOM 665 O O . GLU A 1 89 ? -4.320 -6.141 13.281 1.00 89.25 89 GLU A O 1
ATOM 670 N N . TYR A 1 90 ? -3.794 -4.504 11.841 1.00 90.62 90 TYR A N 1
ATOM 671 C CA . TYR A 1 90 ? -4.122 -5.243 10.634 1.00 90.62 90 TYR A CA 1
ATOM 672 C C . TYR A 1 90 ? -2.864 -5.673 9.906 1.00 90.62 90 TYR A C 1
ATOM 674 O O . TYR A 1 90 ? -2.041 -4.838 9.528 1.00 90.62 90 TYR A O 1
ATOM 682 N N . LYS A 1 91 ? -2.763 -6.975 9.650 1.00 93.75 91 LYS A N 1
ATOM 683 C CA . LYS A 1 91 ? -1.693 -7.552 8.844 1.00 93.75 91 LYS A CA 1
ATOM 684 C C . LYS A 1 91 ? -2.093 -7.571 7.381 1.00 93.75 91 LYS A C 1
ATOM 686 O O . LYS A 1 91 ? -3.227 -7.917 7.040 1.00 93.75 91 LYS A O 1
ATOM 691 N N . LEU A 1 92 ? -1.144 -7.215 6.530 1.00 95.31 92 LEU A N 1
ATOM 692 C CA . LEU A 1 92 ? -1.273 -7.167 5.085 1.00 95.31 92 LEU A CA 1
ATOM 693 C C . LEU A 1 92 ? -0.192 -8.024 4.432 1.00 95.31 92 LEU A C 1
ATOM 695 O O . LEU A 1 92 ? 0.963 -8.000 4.850 1.00 95.31 92 LEU A O 1
ATOM 699 N N . SER A 1 93 ? -0.536 -8.687 3.335 1.00 95.75 93 SER A N 1
ATOM 700 C CA . SER A 1 93 ? 0.433 -9.248 2.396 1.00 95.75 93 SER A CA 1
ATOM 701 C C . SER A 1 93 ? 0.523 -8.355 1.162 1.00 95.75 93 SER A C 1
ATOM 703 O O . SER A 1 93 ? -0.513 -8.032 0.573 1.00 95.75 93 SER A O 1
ATOM 705 N N . LEU A 1 94 ? 1.734 -7.997 0.743 1.00 97.62 94 LEU A N 1
ATOM 706 C CA . LEU A 1 94 ? 2.006 -7.297 -0.510 1.00 97.62 94 LEU A CA 1
ATOM 707 C C . LEU A 1 94 ? 2.807 -8.224 -1.425 1.00 97.62 94 LEU A C 1
ATOM 709 O O . LEU A 1 94 ? 3.788 -8.821 -0.996 1.00 97.62 94 LEU A O 1
ATOM 713 N N . SER A 1 95 ? 2.401 -8.360 -2.684 1.00 97.12 95 SER A N 1
ATOM 714 C CA . SER A 1 95 ? 3.122 -9.145 -3.693 1.00 97.12 95 SER A CA 1
ATOM 715 C C . SER A 1 95 ? 3.400 -8.290 -4.924 1.00 97.12 95 SER A C 1
ATOM 717 O O . SER A 1 95 ? 2.471 -7.839 -5.600 1.00 97.12 95 SER A O 1
ATOM 719 N N . PHE A 1 96 ? 4.678 -8.071 -5.215 1.00 97.12 96 PHE A N 1
ATOM 720 C CA . PHE A 1 96 ? 5.145 -7.215 -6.299 1.00 97.12 96 PHE A CA 1
ATOM 721 C C . PHE A 1 96 ? 5.301 -8.025 -7.592 1.00 97.12 96 PHE A C 1
ATOM 723 O O . PHE A 1 96 ? 5.957 -9.070 -7.586 1.00 97.12 96 PHE A O 1
ATOM 730 N N . PRO A 1 97 ? 4.719 -7.581 -8.718 1.00 95.56 97 PRO A N 1
ATOM 731 C CA . PRO A 1 97 ? 4.933 -8.244 -9.995 1.00 95.56 97 PRO A CA 1
ATOM 732 C C . PRO A 1 97 ? 6.335 -7.941 -10.549 1.00 95.56 97 PRO A C 1
ATOM 734 O O . PRO A 1 97 ? 6.988 -6.970 -10.166 1.00 95.56 97 PRO A O 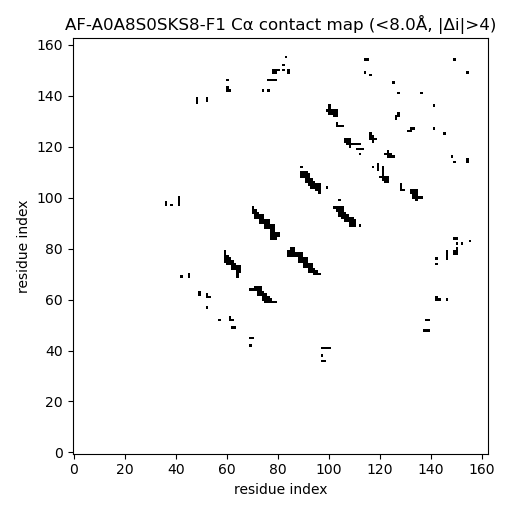1
ATOM 737 N N . SER A 1 98 ? 6.792 -8.747 -11.509 1.00 93.00 98 SER A N 1
ATOM 738 C CA . SER A 1 98 ? 8.109 -8.581 -12.144 1.00 93.00 98 SER A CA 1
ATOM 739 C C . SER A 1 98 ? 8.256 -7.289 -12.955 1.00 93.00 98 SER A C 1
ATOM 741 O O . SER A 1 98 ? 9.367 -6.936 -13.331 1.00 93.00 98 SER A O 1
ATOM 743 N N . ASP A 1 99 ? 7.149 -6.615 -13.268 1.00 93.56 99 ASP A N 1
ATOM 744 C CA . ASP A 1 99 ? 7.083 -5.336 -13.977 1.00 93.56 99 ASP A CA 1
ATOM 745 C C . ASP A 1 99 ? 6.729 -4.155 -13.055 1.00 93.56 99 ASP A C 1
ATOM 747 O O . ASP A 1 99 ? 6.390 -3.073 -13.534 1.00 93.56 99 ASP A O 1
ATOM 751 N N . TYR A 1 100 ? 6.836 -4.323 -11.733 1.00 95.75 100 TYR A N 1
ATOM 752 C CA . TYR A 1 100 ? 6.783 -3.206 -10.790 1.00 95.75 100 TYR A CA 1
ATOM 753 C C . TYR A 1 100 ? 7.893 -2.182 -11.105 1.00 95.75 100 TYR A C 1
ATOM 755 O O . TYR A 1 100 ? 9.024 -2.588 -11.379 1.00 95.75 100 TYR A O 1
ATOM 763 N N . PRO A 1 101 ? 7.631 -0.861 -11.070 1.00 94.88 101 PRO A N 1
ATOM 764 C CA . PRO A 1 101 ? 6.416 -0.168 -10.624 1.00 94.88 101 PRO A CA 1
ATOM 765 C C . PRO A 1 101 ? 5.407 0.144 -11.744 1.00 94.88 101 PRO A C 1
ATOM 767 O O . PRO A 1 101 ? 4.501 0.945 -11.544 1.00 94.88 101 PRO A O 1
ATOM 770 N N . PHE A 1 102 ? 5.540 -0.429 -12.942 1.00 94.56 102 PHE A N 1
ATOM 771 C CA . PHE A 1 102 ? 4.599 -0.170 -14.042 1.00 94.56 102 PHE A CA 1
ATOM 772 C C . PHE A 1 102 ? 3.248 -0.859 -13.838 1.00 94.56 102 PHE A C 1
ATOM 774 O O . PHE A 1 102 ? 2.238 -0.391 -14.360 1.00 94.56 102 PHE A O 1
ATOM 781 N N . LYS A 1 103 ? 3.217 -1.932 -13.041 1.00 94.75 103 LYS A N 1
ATOM 782 C CA . LYS A 1 103 ? 1.986 -2.523 -12.509 1.00 94.75 103 LYS A CA 1
ATOM 783 C C . LYS A 1 103 ? 1.922 -2.415 -10.985 1.00 94.75 103 LYS A C 1
ATOM 785 O O . LYS A 1 103 ? 2.973 -2.470 -10.339 1.00 94.75 103 LYS A O 1
ATOM 790 N N . PRO A 1 104 ? 0.707 -2.308 -10.418 1.00 96.12 104 PRO A N 1
ATOM 791 C CA . PRO A 1 104 ? 0.514 -2.240 -8.977 1.00 96.12 104 PRO A CA 1
ATOM 792 C C . PRO A 1 104 ? 0.922 -3.548 -8.285 1.00 96.12 104 PRO A C 1
ATOM 794 O O . PRO A 1 104 ? 0.815 -4.629 -8.880 1.00 96.12 104 PRO A O 1
ATOM 797 N N . PRO A 1 105 ? 1.337 -3.484 -7.009 1.00 96.75 105 PRO A N 1
ATOM 798 C CA . PRO A 1 105 ? 1.432 -4.667 -6.173 1.00 96.75 105 PRO A CA 1
ATOM 799 C C . PRO A 1 105 ? 0.032 -5.207 -5.867 1.00 96.75 105 PRO A C 1
ATOM 801 O O . PRO A 1 105 ? -0.941 -4.460 -5.753 1.00 96.75 105 PRO A O 1
ATOM 804 N N . LYS A 1 106 ? -0.071 -6.520 -5.667 1.00 95.50 106 LYS A N 1
ATOM 805 C CA . LYS A 1 106 ? -1.274 -7.124 -5.087 1.00 95.50 106 LYS A CA 1
ATOM 806 C C . LYS A 1 106 ? -1.210 -6.962 -3.577 1.00 95.50 106 LYS A C 1
ATOM 808 O O . LYS A 1 106 ? -0.249 -7.427 -2.973 1.00 95.50 106 LYS A O 1
ATOM 813 N N . VAL A 1 107 ? -2.223 -6.342 -2.980 1.00 95.12 107 VAL A N 1
ATOM 814 C CA . VAL A 1 107 ? -2.309 -6.148 -1.526 1.00 95.12 107 VAL A CA 1
ATOM 815 C C . VAL A 1 107 ? -3.545 -6.856 -0.989 1.00 95.12 107 VAL A C 1
ATOM 817 O O . VAL A 1 107 ? -4.619 -6.752 -1.584 1.00 95.12 107 VAL A O 1
ATOM 820 N N . LYS A 1 108 ? -3.389 -7.581 0.120 1.00 92.88 108 LYS A N 1
ATOM 821 C CA . LYS A 1 108 ? -4.485 -8.280 0.800 1.00 92.88 108 LYS A CA 1
ATOM 822 C C . LYS A 1 108 ? -4.377 -8.156 2.308 1.00 92.88 108 LYS A C 1
ATOM 824 O O . LYS A 1 108 ? -3.265 -8.148 2.825 1.00 92.88 108 LYS A O 1
ATOM 829 N N . PHE A 1 109 ? -5.512 -8.128 2.993 1.00 91.00 109 PHE A N 1
ATOM 830 C CA . PHE A 1 109 ? -5.580 -8.326 4.437 1.00 91.00 109 PHE A CA 1
ATOM 831 C C . PHE A 1 109 ? -5.420 -9.804 4.791 1.00 91.00 109 PHE A C 1
ATOM 833 O O . PHE A 1 109 ? -6.082 -10.664 4.218 1.00 91.00 109 PHE A O 1
ATOM 840 N N . GLU A 1 110 ? -4.546 -10.083 5.754 1.00 90.12 110 GLU A N 1
ATOM 841 C CA . GLU A 1 110 ? -4.427 -11.397 6.395 1.00 90.12 110 GLU A CA 1
ATOM 842 C C . GLU A 1 110 ? -5.302 -11.477 7.648 1.00 90.12 110 GLU A C 1
ATOM 844 O O . GLU A 1 110 ? -5.872 -12.522 7.955 1.00 90.12 110 GLU A O 1
ATOM 849 N N . THR A 1 111 ? -5.432 -10.361 8.369 1.00 82.56 111 THR A N 1
ATOM 850 C CA . THR A 1 111 ? -6.374 -10.240 9.482 1.00 82.56 111 THR A CA 1
ATOM 851 C C . THR A 1 111 ? -7.784 -10.039 8.933 1.00 82.56 111 THR A C 1
ATOM 853 O O . THR A 1 111 ? -8.000 -9.139 8.122 1.00 82.56 111 THR A O 1
ATOM 856 N N . SER A 1 112 ? -8.763 -10.810 9.416 1.00 73.88 112 SER A N 1
ATOM 857 C CA . SER A 1 112 ? -10.174 -10.591 9.083 1.00 73.88 112 SER A CA 1
ATOM 858 C C . SER A 1 112 ? -10.596 -9.163 9.440 1.00 73.88 112 SER A C 1
ATOM 860 O O . SER A 1 112 ? -10.603 -8.783 10.611 1.00 73.88 112 SER A O 1
ATOM 862 N N . CYS A 1 113 ? -10.949 -8.373 8.429 1.00 69.00 113 CYS A N 1
ATOM 863 C CA . CYS A 1 113 ? -11.438 -7.009 8.580 1.00 69.00 113 CYS A CA 1
ATOM 864 C C . CYS A 1 113 ? -12.818 -6.907 7.928 1.00 69.00 113 CYS A C 1
ATOM 866 O O . CYS A 1 113 ? -12.965 -7.176 6.738 1.00 69.00 113 CYS A O 1
ATOM 868 N N . PHE A 1 114 ? -13.831 -6.527 8.705 1.00 68.25 114 PHE A N 1
ATOM 869 C CA . PHE A 1 114 ? -15.172 -6.270 8.185 1.00 68.25 114 PHE A CA 1
ATOM 870 C C . PHE A 1 114 ? -15.301 -4.784 7.865 1.00 68.25 114 PHE A C 1
ATOM 872 O O . PHE A 1 114 ? -15.507 -3.965 8.758 1.00 68.25 114 PHE A O 1
ATOM 879 N N . HIS A 1 115 ? -15.154 -4.430 6.591 1.00 68.31 115 HIS A N 1
ATOM 880 C CA . HIS A 1 115 ? -15.246 -3.049 6.130 1.00 68.31 115 HIS A CA 1
ATOM 881 C C . HIS A 1 115 ? -15.738 -3.016 4.673 1.00 68.31 115 HIS A C 1
ATOM 883 O O . HIS A 1 115 ? -15.327 -3.874 3.894 1.00 68.31 115 HIS A O 1
ATOM 889 N N . PRO A 1 116 ? -16.566 -2.032 4.262 1.00 69.00 116 PRO A N 1
ATOM 890 C CA . PRO A 1 116 ? -17.202 -2.017 2.937 1.00 69.00 116 PRO A CA 1
ATOM 891 C C . PRO A 1 116 ? -16.246 -2.104 1.737 1.00 69.00 116 PRO A C 1
ATOM 893 O O . PRO A 1 116 ? -16.646 -2.545 0.665 1.00 69.00 116 PRO A O 1
ATOM 896 N N . ASN A 1 117 ? -14.989 -1.689 1.917 1.00 67.12 117 ASN A N 1
ATOM 897 C CA . ASN A 1 117 ? -13.978 -1.666 0.854 1.00 67.12 117 ASN A CA 1
ATOM 898 C C . ASN A 1 117 ? -13.112 -2.939 0.775 1.00 67.12 117 ASN A C 1
ATOM 900 O O . ASN A 1 117 ? -12.203 -2.989 -0.05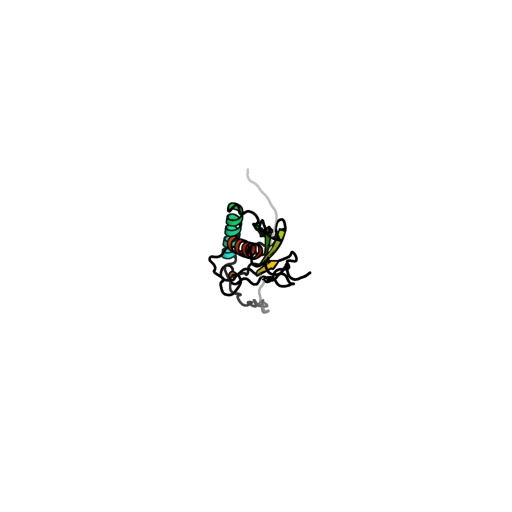8 1.00 67.12 117 ASN A O 1
ATOM 904 N N . PHE A 1 118 ? -13.354 -3.942 1.629 1.00 76.19 118 PHE A N 1
ATOM 905 C CA . PHE A 1 118 ? -12.635 -5.219 1.605 1.00 76.19 118 PHE A CA 1
ATOM 906 C C . PHE A 1 118 ? -13.622 -6.374 1.478 1.00 76.19 118 PHE A C 1
ATOM 908 O O . PHE A 1 118 ? -14.683 -6.372 2.102 1.00 76.19 118 PHE A O 1
ATOM 915 N N . ASP A 1 119 ? -13.277 -7.370 0.670 1.00 73.56 119 ASP A N 1
ATOM 916 C CA . ASP A 1 119 ? -14.081 -8.585 0.597 1.00 73.56 119 ASP A CA 1
ATOM 917 C C . ASP A 1 119 ? -13.738 -9.569 1.731 1.00 73.56 119 ASP A C 1
ATOM 919 O O . ASP A 1 119 ? -12.745 -9.425 2.448 1.00 73.56 119 ASP A O 1
ATOM 923 N N . MET A 1 120 ? -14.553 -10.617 1.883 1.00 72.44 120 MET A N 1
ATOM 924 C CA . MET A 1 120 ? -14.335 -11.669 2.889 1.00 72.44 120 MET A CA 1
ATOM 925 C C . MET A 1 120 ? -13.044 -12.478 2.666 1.00 72.44 120 MET A C 1
ATOM 927 O O . MET A 1 120 ? -12.654 -13.263 3.527 1.00 72.44 120 MET A O 1
ATOM 931 N N . HIS A 1 121 ? -12.388 -12.306 1.518 1.00 77.75 121 HIS A N 1
ATOM 932 C CA . HIS A 1 121 ? -11.119 -12.937 1.169 1.00 77.75 121 HIS A CA 1
ATOM 933 C C . HIS A 1 121 ? -9.919 -11.993 1.377 1.00 77.75 121 HIS A C 1
ATOM 935 O O . HIS A 1 121 ? -8.794 -12.354 1.021 1.00 77.75 121 HIS A O 1
ATOM 941 N N . GLY A 1 122 ? -10.147 -10.799 1.937 1.00 79.06 122 GLY A N 1
ATOM 942 C CA . GLY A 1 122 ? -9.126 -9.801 2.232 1.00 79.06 122 GLY A CA 1
ATOM 943 C C . GLY A 1 122 ? -8.661 -8.988 1.022 1.00 79.06 122 GLY A C 1
ATOM 944 O O . GLY A 1 122 ? -7.678 -8.256 1.141 1.00 79.06 122 GLY A O 1
ATOM 945 N N . ASN A 1 123 ? -9.312 -9.091 -0.141 1.00 84.50 123 ASN A N 1
ATOM 946 C CA . ASN A 1 123 ? -8.973 -8.272 -1.304 1.00 84.50 123 ASN A CA 1
ATOM 947 C C . ASN A 1 123 ? -9.446 -6.829 -1.097 1.00 84.50 123 ASN A C 1
ATOM 949 O O . ASN A 1 123 ? -10.534 -6.581 -0.579 1.00 84.50 123 ASN A O 1
ATOM 953 N N . ILE A 1 124 ? -8.620 -5.878 -1.534 1.00 86.31 124 ILE A N 1
ATOM 954 C CA . ILE A 1 124 ? -8.844 -4.446 -1.333 1.00 86.31 124 ILE A CA 1
ATOM 955 C C . ILE A 1 124 ? -9.339 -3.805 -2.631 1.00 86.31 124 ILE A C 1
ATOM 957 O O . ILE A 1 124 ? -8.642 -3.830 -3.648 1.00 86.31 124 ILE A O 1
ATOM 961 N N . CYS A 1 125 ? -10.510 -3.168 -2.581 1.00 80.25 125 CYS A N 1
ATOM 962 C CA . CYS A 1 125 ? -11.009 -2.324 -3.664 1.00 80.25 125 CYS A CA 1
ATOM 963 C C . CYS A 1 125 ? -10.521 -0.888 -3.459 1.00 80.25 125 CYS A C 1
ATOM 965 O O . CYS A 1 125 ? -11.150 -0.095 -2.762 1.00 80.25 125 CYS A O 1
ATOM 967 N N . LEU A 1 126 ? -9.370 -0.567 -4.047 1.00 85.44 126 LEU A N 1
ATOM 968 C CA . LEU A 1 126 ? -8.800 0.774 -4.032 1.00 85.44 126 LEU A CA 1
ATOM 969 C C . LEU A 1 126 ? -8.324 1.144 -5.437 1.00 85.44 126 LEU A C 1
ATOM 971 O O . LEU A 1 126 ? -7.452 0.467 -5.978 1.00 85.44 126 LEU A O 1
ATOM 975 N N . ASP A 1 127 ? -8.852 2.234 -5.995 1.00 86.75 127 ASP A N 1
ATOM 976 C CA . ASP A 1 127 ? -8.589 2.662 -7.378 1.00 86.75 127 ASP A CA 1
ATOM 977 C C . ASP A 1 127 ? -7.093 2.793 -7.694 1.00 86.75 127 ASP A C 1
ATOM 979 O O . ASP A 1 127 ? -6.652 2.451 -8.792 1.00 86.75 127 ASP A O 1
ATOM 983 N N . ILE A 1 128 ? -6.278 3.253 -6.731 1.00 90.12 128 ILE A N 1
ATOM 984 C CA . ILE A 1 128 ? -4.834 3.402 -6.959 1.00 90.12 128 ILE A CA 1
ATOM 985 C C . ILE A 1 128 ? -4.153 2.051 -7.167 1.00 90.12 128 ILE A C 1
ATOM 987 O O . ILE A 1 128 ? -3.109 2.026 -7.786 1.00 90.12 128 ILE A O 1
ATOM 991 N N . LEU A 1 129 ? -4.718 0.937 -6.690 1.00 90.00 129 LEU A N 1
ATOM 992 C CA . LEU A 1 129 ? -4.218 -0.423 -6.940 1.00 90.00 129 LEU A CA 1
ATOM 993 C C . LEU A 1 129 ? -4.812 -1.045 -8.218 1.00 90.00 129 LEU A C 1
ATOM 995 O O . LEU A 1 129 ? -4.544 -2.210 -8.512 1.00 90.00 129 LEU A O 1
ATOM 999 N N . GLN A 1 130 ? -5.627 -0.292 -8.959 1.00 89.38 130 GLN A N 1
ATOM 1000 C CA . GLN A 1 130 ? -6.340 -0.740 -10.151 1.00 89.38 130 GLN A CA 1
ATOM 1001 C C . GLN A 1 130 ? -6.078 0.217 -11.325 1.00 89.38 130 GLN A C 1
ATOM 1003 O O . GLN A 1 130 ? -4.957 0.291 -11.829 1.00 89.38 130 GLN A O 1
ATOM 1008 N N . ASP A 1 131 ? -7.102 0.933 -11.782 1.00 90.19 131 ASP A N 1
ATOM 1009 C CA . ASP A 1 131 ? -7.099 1.787 -12.968 1.00 90.19 131 ASP A CA 1
ATOM 1010 C C . ASP A 1 131 ? -6.366 3.117 -12.757 1.00 90.19 131 ASP A C 1
ATOM 1012 O O . ASP A 1 131 ? -5.856 3.692 -13.718 1.00 90.19 131 ASP A O 1
ATOM 1016 N N . LYS A 1 132 ? -6.257 3.586 -11.509 1.00 92.00 132 LYS A N 1
ATOM 1017 C CA . LYS A 1 132 ? -5.552 4.830 -11.162 1.00 92.00 132 LYS A CA 1
ATOM 1018 C C . LYS A 1 132 ? -4.122 4.599 -10.681 1.00 92.00 132 LYS A C 1
ATOM 1020 O O . LYS A 1 132 ? -3.530 5.511 -10.109 1.00 92.00 132 LYS A O 1
ATOM 1025 N N . TRP A 1 133 ? -3.556 3.408 -10.888 1.00 95.75 133 TRP A N 1
ATOM 1026 C CA . TRP A 1 133 ? -2.163 3.138 -10.533 1.00 95.75 133 TRP A CA 1
ATOM 1027 C C . TRP A 1 133 ? -1.195 4.030 -11.319 1.00 95.75 133 TRP A C 1
ATOM 1029 O O . TRP A 1 133 ? -1.323 4.225 -12.527 1.00 95.75 133 TRP A O 1
ATOM 1039 N N . SER A 1 134 ? -0.176 4.528 -10.622 1.00 95.31 134 SER A N 1
ATOM 1040 C CA . SER A 1 134 ? 0.935 5.276 -11.197 1.00 95.31 134 SER A CA 1
ATOM 1041 C C . SER A 1 134 ? 2.249 4.745 -10.643 1.00 95.31 134 SER A C 1
ATOM 1043 O O . SER A 1 134 ? 2.380 4.531 -9.441 1.00 95.31 134 SER A O 1
ATOM 1045 N N . SER A 1 135 ? 3.267 4.619 -11.497 1.00 95.12 135 SER A N 1
ATOM 1046 C CA . SER A 1 135 ? 4.620 4.200 -11.101 1.00 95.12 135 SER A CA 1
ATOM 1047 C C . SER A 1 135 ? 5.332 5.179 -10.157 1.00 95.12 135 SER A C 1
ATOM 1049 O O . SER A 1 135 ? 6.421 4.881 -9.650 1.00 95.12 135 SER A O 1
ATOM 1051 N N . ALA A 1 136 ? 4.742 6.362 -9.959 1.00 94.31 136 ALA A N 1
ATOM 1052 C CA . ALA A 1 136 ? 5.160 7.342 -8.967 1.00 94.31 136 ALA A CA 1
ATOM 1053 C C . ALA A 1 136 ? 4.757 6.950 -7.535 1.00 94.31 136 ALA A C 1
ATOM 1055 O O . ALA A 1 136 ? 5.352 7.460 -6.591 1.00 94.31 136 ALA A O 1
ATOM 1056 N N . TYR A 1 137 ? 3.774 6.060 -7.363 1.00 95.00 137 TYR A N 1
ATOM 1057 C CA . TYR A 1 137 ? 3.397 5.559 -6.046 1.00 95.00 137 TYR A CA 1
ATOM 1058 C C . TYR A 1 137 ? 4.422 4.549 -5.529 1.00 95.00 137 TYR A C 1
ATOM 1060 O O . TYR A 1 137 ? 4.993 3.768 -6.293 1.00 95.00 137 TYR A O 1
ATOM 1068 N N . ASP A 1 138 ? 4.648 4.595 -4.222 1.00 94.50 138 ASP A N 1
ATOM 1069 C CA . ASP A 1 138 ? 5.518 3.702 -3.461 1.00 94.50 138 ASP A CA 1
ATOM 1070 C C . ASP A 1 138 ? 4.708 2.930 -2.403 1.00 94.50 138 ASP A C 1
ATOM 1072 O O . ASP A 1 138 ? 3.533 3.229 -2.150 1.00 94.50 138 ASP A O 1
ATOM 1076 N N . VAL A 1 139 ? 5.333 1.936 -1.759 1.00 95.94 139 VAL A N 1
ATOM 1077 C CA . VAL A 1 139 ? 4.723 1.148 -0.673 1.00 95.94 139 VAL A CA 1
ATOM 1078 C C . VAL A 1 139 ? 4.138 2.062 0.400 1.00 95.94 139 VAL A C 1
ATOM 1080 O O . VAL A 1 139 ? 3.023 1.835 0.870 1.00 95.94 139 VAL A O 1
ATOM 1083 N N . ARG A 1 140 ? 4.854 3.129 0.766 1.00 94.12 140 ARG A N 1
ATOM 1084 C CA . ARG A 1 140 ? 4.404 4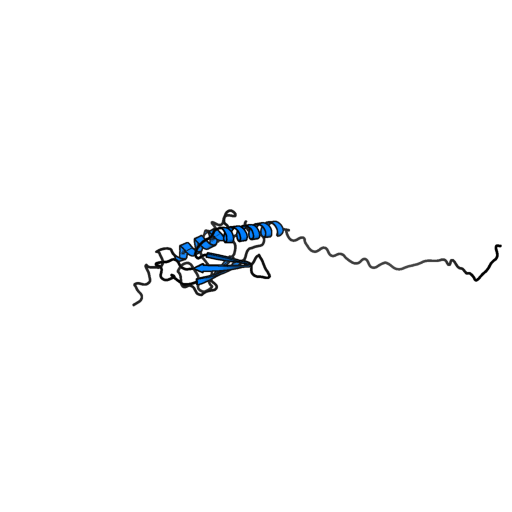.085 1.779 1.00 94.12 140 ARG A CA 1
ATOM 1085 C C . ARG A 1 140 ? 3.071 4.731 1.399 1.00 94.12 140 ARG A C 1
ATOM 1087 O O . ARG A 1 140 ? 2.147 4.737 2.207 1.00 94.12 140 ARG A O 1
ATOM 1094 N N . THR A 1 141 ? 2.957 5.254 0.181 1.00 93.25 141 THR A N 1
ATOM 1095 C CA . THR A 1 141 ? 1.736 5.895 -0.325 1.00 93.25 141 THR A CA 1
ATOM 1096 C C . THR A 1 141 ? 0.567 4.915 -0.346 1.00 93.25 141 THR A C 1
ATOM 1098 O O . THR A 1 141 ? -0.547 5.275 0.043 1.00 93.25 141 THR A O 1
ATOM 1101 N N . VAL A 1 142 ? 0.817 3.660 -0.732 1.00 94.50 142 VAL A N 1
ATOM 1102 C CA . VAL A 1 142 ? -0.193 2.592 -0.704 1.00 94.50 142 VAL A CA 1
ATOM 1103 C C . VAL A 1 142 ? -0.683 2.330 0.723 1.00 94.50 142 VAL A C 1
ATOM 1105 O O . VAL A 1 142 ? -1.889 2.360 0.965 1.00 94.50 142 VAL A O 1
ATOM 1108 N N . LEU A 1 143 ? 0.226 2.131 1.683 1.00 93.62 143 LEU A N 1
ATOM 1109 C CA . LEU A 1 143 ? -0.131 1.863 3.081 1.00 93.62 143 LEU A CA 1
ATOM 1110 C C . LEU A 1 143 ? -0.887 3.032 3.722 1.00 93.62 143 LEU A C 1
ATOM 1112 O O . LEU A 1 143 ? -1.902 2.810 4.378 1.00 93.62 143 LEU A O 1
ATOM 1116 N N . LEU A 1 144 ? -0.450 4.274 3.490 1.00 90.81 144 LEU A N 1
ATOM 1117 C CA . LEU A 1 144 ? -1.147 5.471 3.977 1.00 90.81 144 LEU A CA 1
ATOM 1118 C C . LEU A 1 144 ? -2.553 5.599 3.382 1.00 90.81 144 LEU A C 1
ATOM 1120 O O . LEU A 1 144 ? -3.491 5.990 4.079 1.00 90.81 144 LEU A O 1
ATOM 1124 N N . SER A 1 145 ? -2.716 5.246 2.106 1.00 91.00 145 SER A N 1
ATOM 1125 C CA . SER A 1 145 ? -4.026 5.253 1.453 1.00 91.00 145 SER A CA 1
ATOM 1126 C C . SER A 1 145 ? -4.958 4.222 2.089 1.00 91.00 145 SER A C 1
ATOM 1128 O O . SER A 1 145 ? -6.092 4.556 2.420 1.00 91.00 145 SER A O 1
ATOM 1130 N N . ILE A 1 146 ? -4.475 3.002 2.348 1.00 90.00 146 ILE A N 1
ATOM 1131 C CA . ILE A 1 146 ? -5.260 1.955 3.024 1.00 90.00 146 ILE A CA 1
ATOM 1132 C C . ILE A 1 146 ? -5.597 2.365 4.465 1.00 90.00 146 ILE A C 1
ATOM 1134 O O . ILE A 1 146 ? -6.747 2.238 4.882 1.00 90.00 146 ILE A O 1
ATOM 1138 N N . GLN A 1 147 ? -4.638 2.915 5.214 1.00 88.38 147 GLN A N 1
ATOM 1139 C CA . GLN A 1 147 ? -4.877 3.418 6.570 1.00 88.38 147 GLN A CA 1
ATOM 1140 C C . GLN A 1 147 ? -5.939 4.527 6.580 1.00 88.38 147 GLN A C 1
ATOM 1142 O O . GLN A 1 147 ? -6.807 4.545 7.449 1.00 88.38 147 GLN A O 1
ATOM 1147 N N . SER A 1 148 ? -5.924 5.413 5.582 1.00 85.06 148 SER A N 1
ATOM 1148 C CA . SER A 1 148 ? -6.929 6.472 5.440 1.00 85.06 148 SER A CA 1
ATOM 1149 C C . SER A 1 148 ? -8.325 5.923 5.134 1.00 85.06 148 SER A C 1
ATOM 1151 O O . SER A 1 148 ? -9.308 6.506 5.584 1.00 85.06 148 SER A O 1
ATOM 1153 N N . LEU A 1 149 ? -8.440 4.799 4.414 1.00 82.56 149 LEU A N 1
ATOM 1154 C CA . LEU A 1 149 ? -9.732 4.126 4.214 1.00 82.56 149 LEU A CA 1
ATOM 1155 C C . LEU A 1 149 ? -10.295 3.595 5.535 1.00 82.56 149 LEU A C 1
ATOM 1157 O O . LEU A 1 149 ? -11.488 3.750 5.770 1.00 82.56 149 LEU A O 1
ATOM 1161 N N . LEU A 1 150 ? -9.445 3.016 6.391 1.00 78.00 150 LEU A N 1
ATOM 1162 C CA . LEU A 1 150 ? -9.838 2.535 7.722 1.00 78.00 150 LEU A CA 1
ATOM 1163 C C . LEU A 1 150 ? -10.227 3.693 8.656 1.00 78.00 150 LEU A C 1
ATOM 1165 O O . LEU A 1 150 ? -11.166 3.572 9.436 1.00 78.00 150 LEU A O 1
ATOM 1169 N N . GLY A 1 151 ? -9.504 4.815 8.578 1.00 68.31 151 GLY A N 1
ATOM 1170 C CA . GLY A 1 151 ? -9.716 5.999 9.416 1.00 68.31 151 GLY A CA 1
ATOM 1171 C C . GLY A 1 151 ? -10.804 6.959 8.921 1.00 68.31 151 GLY A C 1
ATOM 1172 O O . GLY A 1 151 ? -11.221 7.866 9.645 1.00 68.31 151 GLY A O 1
ATOM 1173 N N . GLY A 1 152 ? -11.269 6.794 7.682 1.00 59.22 152 GLY A N 1
ATOM 1174 C CA . GLY A 1 152 ? -12.307 7.629 7.101 1.00 59.22 152 GLY A CA 1
ATOM 1175 C C . GLY A 1 152 ? -13.603 7.506 7.899 1.00 59.22 152 GLY A C 1
ATOM 1176 O O . GLY A 1 152 ? -14.123 6.410 8.098 1.00 59.22 152 GLY A O 1
ATOM 1177 N N . LYS A 1 153 ? -14.182 8.645 8.296 1.00 45.16 153 LYS A N 1
ATOM 1178 C CA . LYS A 1 153 ? -15.483 8.788 8.991 1.00 45.16 153 LYS A CA 1
ATOM 1179 C C . LYS A 1 153 ? -16.699 8.197 8.243 1.00 45.16 153 LYS A C 1
ATOM 1181 O O . LYS A 1 153 ? -17.836 8.492 8.589 1.00 45.16 153 LYS A O 1
ATOM 1186 N N . PHE A 1 154 ? -16.482 7.364 7.231 1.00 44.94 154 PHE A N 1
ATOM 1187 C CA . PHE A 1 154 ? -17.510 6.638 6.498 1.00 44.94 154 PHE A CA 1
ATOM 1188 C C . PHE A 1 154 ? -17.875 5.289 7.134 1.00 44.94 154 PHE A C 1
ATOM 1190 O O . PHE A 1 154 ? -18.947 4.773 6.838 1.00 44.94 154 PHE A O 1
ATOM 1197 N N . CYS A 1 155 ? -17.073 4.742 8.058 1.00 44.12 155 CYS A N 1
ATOM 1198 C CA . CYS A 1 155 ? -17.434 3.486 8.731 1.00 44.12 155 CYS A CA 1
ATOM 1199 C C . CYS A 1 155 ? -18.434 3.672 9.899 1.00 44.12 155 CYS A C 1
ATOM 1201 O O . CYS A 1 155 ? -19.089 2.718 10.313 1.00 44.12 155 CYS A O 1
ATOM 1203 N N . ALA A 1 156 ? -18.610 4.897 10.414 1.00 41.78 156 ALA A N 1
ATOM 1204 C CA . ALA A 1 156 ? -19.450 5.159 11.591 1.00 41.78 156 ALA A CA 1
ATOM 1205 C C . ALA A 1 156 ? -20.955 5.331 11.295 1.00 41.78 156 ALA A C 1
ATOM 1207 O O . ALA A 1 156 ? -21.748 5.400 12.230 1.00 41.78 156 ALA A O 1
ATOM 1208 N N . ILE A 1 157 ? -21.383 5.382 10.028 1.00 45.97 157 ILE A N 1
ATOM 1209 C CA . ILE A 1 157 ? -22.795 5.666 9.695 1.00 45.97 157 ILE A CA 1
ATOM 1210 C C . ILE A 1 157 ? -23.683 4.414 9.612 1.00 45.97 157 ILE A C 1
ATOM 1212 O O . ILE A 1 157 ? -24.890 4.551 9.448 1.00 45.97 157 ILE A O 1
ATOM 1216 N N . HIS A 1 158 ? -23.136 3.199 9.750 1.00 41.78 158 HIS A N 1
ATOM 1217 C CA . HIS A 1 158 ? -23.929 1.965 9.617 1.00 41.78 158 HIS A CA 1
ATOM 1218 C C . HIS A 1 158 ? -23.859 1.000 10.812 1.00 41.78 158 HIS A C 1
ATOM 1220 O O . HIS A 1 158 ? -24.388 -0.106 10.735 1.00 41.78 158 HIS A O 1
ATOM 1226 N N . LEU A 1 159 ? -23.266 1.419 11.936 1.00 42.88 159 LEU A N 1
ATOM 1227 C CA . LEU A 1 159 ? -23.313 0.659 13.197 1.00 42.88 159 LEU A CA 1
ATOM 1228 C C . LEU A 1 159 ? -24.403 1.143 14.174 1.00 42.88 159 LEU A C 1
ATOM 1230 O O . LEU A 1 159 ? -24.511 0.599 15.266 1.00 42.88 159 LEU A O 1
ATOM 1234 N N . VAL A 1 160 ? -25.256 2.102 13.783 1.00 44.91 160 VAL A N 1
ATOM 1235 C CA . VAL A 1 160 ? -26.387 2.586 14.614 1.00 44.91 160 VAL A CA 1
ATOM 1236 C C . VAL A 1 160 ? -27.743 1.961 14.218 1.00 44.91 160 VAL A C 1
ATOM 1238 O O . VAL A 1 160 ? -28.764 2.302 14.795 1.00 44.91 160 VAL A O 1
ATOM 1241 N N . PHE A 1 161 ? -27.789 1.000 13.284 1.00 35.53 161 PHE A N 1
ATOM 1242 C CA . PHE A 1 161 ? -29.050 0.345 12.874 1.00 35.53 161 PHE A CA 1
ATOM 1243 C C . PHE A 1 161 ? -29.047 -1.192 12.957 1.00 35.53 161 PHE A C 1
ATOM 1245 O O . PHE A 1 161 ? -29.776 -1.850 12.222 1.00 35.53 161 PHE A O 1
ATOM 1252 N N . CYS A 1 162 ? -28.266 -1.785 13.864 1.00 34.69 162 CYS A N 1
ATOM 1253 C CA . CYS A 1 162 ? -28.355 -3.226 14.147 1.00 34.69 162 CYS A CA 1
ATOM 1254 C C . CYS A 1 162 ? -28.500 -3.506 15.654 1.00 34.69 162 CYS A C 1
ATOM 1256 O O . CYS A 1 162 ? -27.709 -4.238 16.247 1.00 34.69 162 CYS A O 1
ATOM 1258 N N . THR A 1 163 ? -29.510 -2.882 16.264 1.00 43.06 163 THR A N 1
ATOM 1259 C CA . THR A 1 163 ? -30.144 -3.318 17.521 1.00 43.06 163 THR A CA 1
ATOM 1260 C C . THR A 1 163 ? -31.587 -3.675 17.239 1.00 43.06 163 THR A C 1
ATOM 1262 O O . THR A 1 163 ? -32.223 -2.864 16.525 1.00 43.06 163 THR A O 1
#

Mean predicted aligned error: 14.55 Å

Organism: NCBI:txid158383

Secondary structure (DSSP, 8-state):
-----------------------------PPP------HHHHHHHHHHHHHHHHHT--TTEEEEEETTEEEEEEEEEEBPTTSTTBT-EEEEEEE--TTTTTSPPEEEESS----TTB-TT-BB--GGGTTT--TT--HHHHHHHHHHHHHSTTGGGSSSS--